Protein AF-C0L7N1-F1 (afdb_monomer_lite)

Radius of gyration: 10.83 Å; chains: 1; bounding box: 24×24×22 Å

Foldseek 3Di:
DVVVLVVQADPDPVCRVVSLVCLCPVNDCSVVVVVCVVVVVVVVD

Structure (mmCIF, N/CA/C/O backbone):
data_AF-C0L7N1-F1
#
_entry.id   AF-C0L7N1-F1
#
loop_
_atom_site.group_PDB
_atom_site.id
_atom_site.type_symbol
_atom_site.label_atom_id
_atom_site.label_alt_id
_atom_site.label_comp_id
_atom_site.label_asym_id
_atom_site.label_entity_id
_atom_site.label_seq_id
_atom_site.pdbx_PDB_ins_code
_atom_site.Cartn_x
_atom_site.Cartn_y
_atom_site.Cartn_z
_atom_site.occupancy
_atom_site.B_iso_or_equiv
_atom_site.auth_seq_id
_atom_site.auth_comp_id
_atom_site.auth_asym_id
_atom_site.auth_atom_id
_atom_site.pdbx_PDB_model_num
ATOM 1 N N . THR A 1 1 ? 10.118 3.999 3.822 1.00 65.25 1 THR A N 1
ATOM 2 C CA . THR A 1 1 ? 8.636 4.010 3.875 1.00 65.25 1 THR A CA 1
ATOM 3 C C . THR A 1 1 ? 8.023 2.615 3.883 1.00 65.25 1 THR A C 1
ATOM 5 O O . THR A 1 1 ? 7.059 2.425 4.610 1.00 65.25 1 THR A O 1
ATOM 8 N N . GLY A 1 2 ? 8.581 1.621 3.174 1.00 68.81 2 GLY A N 1
ATOM 9 C CA . GLY A 1 2 ? 8.024 0.255 3.117 1.00 68.81 2 GLY A CA 1
ATOM 10 C C . GLY A 1 2 ? 7.865 -0.459 4.469 1.00 68.81 2 GLY A C 1
ATOM 11 O O . GLY A 1 2 ? 6.844 -1.094 4.692 1.00 68.81 2 GLY A O 1
ATOM 12 N N . LEU A 1 3 ? 8.800 -0.274 5.413 1.00 71.56 3 LEU A N 1
ATOM 13 C CA . LEU A 1 3 ? 8.702 -0.857 6.763 1.00 71.56 3 LEU A CA 1
ATOM 14 C C . LEU A 1 3 ? 7.467 -0.352 7.543 1.00 71.56 3 LEU A C 1
ATOM 16 O O . LEU A 1 3 ? 6.843 -1.105 8.277 1.00 71.56 3 LEU A O 1
ATOM 20 N N . PHE A 1 4 ? 7.074 0.911 7.344 1.00 70.75 4 PHE A N 1
ATOM 21 C CA . PHE A 1 4 ? 5.899 1.514 7.986 1.00 70.75 4 PHE A CA 1
ATOM 22 C C . PHE A 1 4 ? 4.578 1.040 7.365 1.00 70.75 4 PHE A C 1
ATOM 24 O O . PHE A 1 4 ? 3.604 0.812 8.081 1.00 70.75 4 PHE A O 1
ATOM 31 N N . LEU A 1 5 ? 4.561 0.837 6.043 1.00 64.38 5 LEU A N 1
ATOM 32 C CA . LEU A 1 5 ? 3.438 0.216 5.334 1.00 64.38 5 LEU A CA 1
ATOM 33 C C . LEU A 1 5 ? 3.264 -1.255 5.744 1.00 64.38 5 LEU A C 1
ATOM 35 O O . LEU A 1 5 ? 2.139 -1.681 5.978 1.00 64.38 5 LEU A O 1
ATOM 39 N N . ALA A 1 6 ? 4.361 -2.001 5.907 1.00 70.00 6 ALA A N 1
ATOM 40 C CA . ALA A 1 6 ? 4.338 -3.396 6.347 1.00 70.00 6 ALA A CA 1
ATOM 41 C C . ALA A 1 6 ? 3.811 -3.571 7.783 1.00 70.00 6 ALA A C 1
ATOM 43 O O . ALA A 1 6 ? 3.141 -4.557 8.059 1.00 70.00 6 ALA A O 1
ATOM 44 N N . MET A 1 7 ? 4.038 -2.603 8.680 1.00 72.25 7 MET A N 1
ATOM 45 C CA . MET A 1 7 ? 3.491 -2.641 10.048 1.00 72.25 7 MET A CA 1
ATOM 46 C C . MET A 1 7 ? 1.959 -2.515 10.110 1.00 72.25 7 MET A C 1
ATOM 48 O O . MET A 1 7 ? 1.362 -2.904 11.107 1.00 72.25 7 MET A O 1
ATOM 52 N N . HIS A 1 8 ? 1.322 -1.988 9.062 1.00 64.38 8 HIS A N 1
ATOM 53 C CA . HIS A 1 8 ? -0.133 -1.804 8.993 1.00 64.38 8 HIS A CA 1
ATOM 54 C C . HIS A 1 8 ? -0.798 -2.702 7.941 1.00 64.38 8 HIS A C 1
ATOM 56 O O . HIS A 1 8 ? -2.013 -2.643 7.760 1.00 64.38 8 HIS A O 1
ATOM 62 N N . TYR A 1 9 ? -0.008 -3.498 7.219 1.00 65.56 9 TYR A N 1
ATOM 63 C CA . TYR A 1 9 ? -0.483 -4.410 6.192 1.00 65.56 9 TYR A CA 1
ATOM 64 C C . TYR A 1 9 ? -0.629 -5.810 6.780 1.00 65.56 9 TYR A C 1
ATOM 66 O O . TYR A 1 9 ? 0.312 -6.353 7.358 1.00 65.56 9 TYR A O 1
ATOM 74 N N . THR A 1 10 ? -1.800 -6.414 6.604 1.00 72.44 10 THR A N 1
ATOM 75 C CA . THR A 1 10 ? -2.034 -7.811 6.978 1.00 72.44 10 THR A CA 1
ATOM 76 C C . THR A 1 10 ? -1.967 -8.667 5.718 1.00 72.44 10 THR A C 1
ATOM 78 O O . THR A 1 10 ? -2.685 -8.416 4.755 1.00 72.44 10 THR A O 1
ATOM 81 N N . SER A 1 11 ? -1.096 -9.680 5.708 1.00 72.75 11 SER A N 1
ATOM 82 C CA . SER A 1 11 ? -0.848 -10.567 4.558 1.00 72.75 11 SER A CA 1
ATOM 83 C C . SER A 1 11 ? -1.916 -11.647 4.344 1.00 72.75 11 SER A C 1
ATOM 85 O O . SER A 1 11 ? -1.746 -12.522 3.496 1.00 72.75 11 SER A O 1
ATOM 87 N N . ASP A 1 12 ? -3.015 -11.595 5.093 1.00 74.12 12 ASP A N 1
ATOM 88 C CA . ASP A 1 12 ? -4.146 -12.497 4.925 1.00 74.12 12 ASP A CA 1
ATOM 89 C C . ASP A 1 12 ? -5.035 -12.034 3.761 1.00 74.12 12 ASP A C 1
ATOM 91 O O . ASP A 1 12 ? -5.438 -10.874 3.689 1.00 74.12 12 ASP A O 1
ATOM 95 N N . THR A 1 13 ? -5.356 -12.942 2.838 1.00 67.75 13 THR A N 1
ATOM 96 C CA . THR A 1 13 ? -6.065 -12.598 1.590 1.00 67.75 13 THR A CA 1
ATOM 97 C C . THR A 1 13 ? -7.461 -12.002 1.797 1.00 67.75 13 THR A C 1
ATOM 99 O O . THR A 1 13 ? -7.912 -11.236 0.945 1.00 67.75 13 THR A O 1
ATOM 102 N N . MET A 1 14 ? -8.131 -12.280 2.923 1.00 75.19 14 MET A N 1
ATOM 103 C CA . MET A 1 14 ? -9.454 -11.721 3.226 1.00 75.19 14 MET A CA 1
ATOM 104 C C . MET A 1 14 ? -9.365 -10.304 3.803 1.00 75.19 14 MET A C 1
ATOM 106 O O . MET A 1 14 ? -10.268 -9.493 3.605 1.00 75.19 14 MET A O 1
ATOM 110 N N . THR A 1 15 ? -8.269 -9.976 4.491 1.00 74.69 15 THR A N 1
ATOM 111 C CA . THR A 1 15 ? -8.092 -8.689 5.190 1.00 74.69 15 THR A CA 1
ATOM 112 C C . THR A 1 15 ? -7.076 -7.758 4.527 1.00 74.69 15 THR A C 1
ATOM 114 O O . THR A 1 15 ? -7.034 -6.570 4.851 1.00 74.69 15 THR A O 1
ATOM 117 N N . ALA A 1 16 ? -6.323 -8.239 3.534 1.00 72.50 16 ALA A N 1
ATOM 118 C CA . ALA A 1 16 ? -5.316 -7.476 2.803 1.00 72.50 16 ALA A CA 1
ATOM 119 C C . ALA A 1 16 ? -5.891 -6.183 2.209 1.00 72.50 16 ALA A C 1
ATOM 121 O O . ALA A 1 16 ? -5.330 -5.105 2.412 1.00 72.50 16 ALA A O 1
ATOM 122 N N . PHE A 1 17 ? -7.054 -6.250 1.554 1.00 73.62 17 PHE A N 1
ATOM 123 C CA . PHE A 1 17 ? -7.703 -5.056 1.007 1.00 73.62 17 PHE A CA 1
ATOM 124 C C . PHE A 1 17 ? -8.155 -4.084 2.109 1.00 73.62 17 PHE A C 1
ATOM 126 O O . PHE A 1 17 ? -7.918 -2.879 2.009 1.00 73.62 17 PHE A O 1
ATOM 133 N N . SER A 1 18 ? -8.723 -4.616 3.196 1.00 72.38 18 SER A N 1
ATOM 134 C CA . SER A 1 18 ? -9.169 -3.825 4.348 1.00 72.38 18 SER A CA 1
ATOM 135 C C . SER A 1 18 ? -8.007 -3.104 5.050 1.00 72.38 18 SER A C 1
ATOM 137 O O . SER A 1 18 ? -8.137 -1.949 5.460 1.00 72.38 18 SER A O 1
ATOM 139 N N . SER A 1 19 ? -6.844 -3.752 5.147 1.00 72.25 19 SER A N 1
ATOM 140 C CA . SER A 1 19 ? -5.637 -3.175 5.751 1.00 72.25 19 SER A CA 1
ATOM 141 C C . SER A 1 19 ? -5.084 -2.004 4.926 1.00 72.25 19 SER A C 1
ATOM 143 O O . SER A 1 19 ? -4.724 -0.960 5.466 1.00 72.25 19 SER A O 1
ATOM 145 N N . VAL A 1 20 ? -5.137 -2.101 3.595 1.00 72.88 20 VAL A N 1
ATOM 146 C CA . VAL A 1 20 ? -4.757 -1.007 2.691 1.00 72.88 20 VAL A CA 1
ATOM 147 C C . VAL A 1 20 ? -5.725 0.174 2.796 1.00 72.88 20 VAL A C 1
ATOM 149 O O . VAL A 1 20 ? -5.288 1.328 2.792 1.00 72.88 20 VAL A O 1
ATOM 152 N N . THR A 1 21 ? -7.031 -0.080 2.921 1.00 75.69 21 THR A N 1
ATOM 153 C CA . THR A 1 21 ? -8.010 0.993 3.142 1.00 75.69 21 THR A CA 1
ATOM 154 C C . THR A 1 21 ? -7.822 1.685 4.488 1.00 75.69 21 THR A C 1
ATOM 156 O O . THR A 1 21 ? -7.917 2.910 4.534 1.00 75.69 21 THR A O 1
ATOM 159 N N . HIS A 1 22 ? -7.468 0.939 5.538 1.00 76.31 22 HIS A N 1
ATOM 160 C CA . HIS A 1 22 ? -7.133 1.484 6.856 1.00 76.31 22 HIS A CA 1
ATOM 161 C C . HIS A 1 22 ? -5.869 2.365 6.798 1.00 76.31 22 HIS A C 1
ATOM 163 O O . HIS A 1 22 ? -5.859 3.478 7.313 1.00 76.31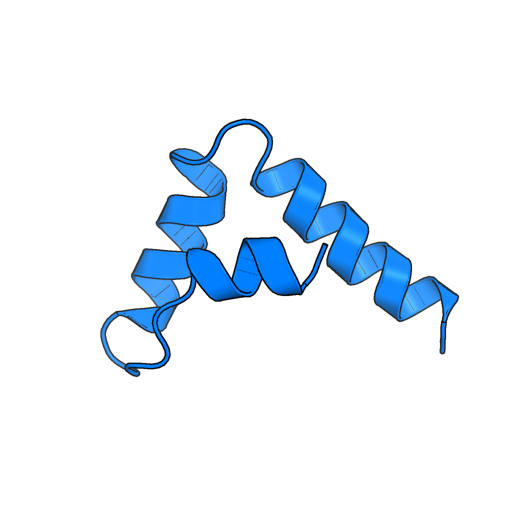 22 HIS A O 1
ATOM 169 N N . ILE A 1 23 ? -4.828 1.959 6.060 1.00 75.44 23 ILE A N 1
ATOM 170 C CA . ILE A 1 23 ? -3.637 2.801 5.825 1.00 75.44 23 ILE A CA 1
ATOM 171 C C . ILE A 1 23 ? -3.990 4.096 5.079 1.00 75.44 23 ILE A C 1
ATOM 173 O O . ILE A 1 23 ? -3.425 5.149 5.356 1.00 75.44 23 ILE A O 1
ATOM 177 N N . CYS A 1 24 ? -4.907 4.049 4.114 1.00 72.75 24 CYS A N 1
ATOM 178 C CA . CYS A 1 24 ? -5.278 5.243 3.356 1.00 72.75 24 CYS A CA 1
ATOM 179 C C . CYS A 1 24 ? -6.198 6.202 4.124 1.00 72.75 24 CYS A C 1
ATOM 181 O O . 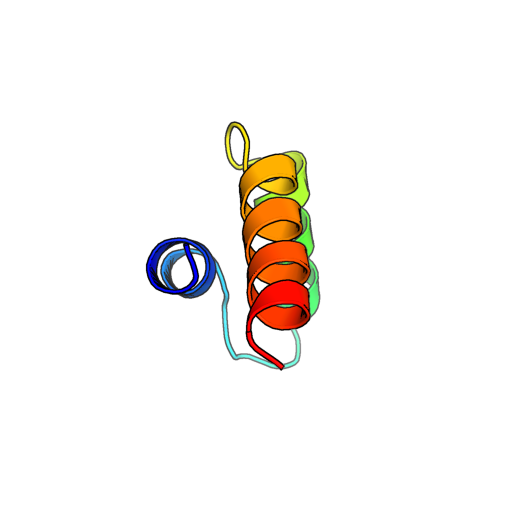CYS A 1 24 ? -6.145 7.400 3.848 1.00 72.75 24 CYS A O 1
ATOM 183 N N . ARG A 1 25 ? -7.052 5.697 5.023 1.00 71.62 25 ARG A N 1
ATOM 184 C CA . ARG A 1 25 ? -8.105 6.491 5.680 1.00 71.62 25 ARG A CA 1
ATOM 185 C C . ARG A 1 25 ? -7.849 6.788 7.151 1.00 71.62 25 ARG A C 1
ATOM 187 O O . ARG A 1 25 ? -8.122 7.905 7.572 1.00 71.62 25 ARG A O 1
ATOM 194 N N . ASP A 1 26 ? -7.310 5.829 7.891 1.00 78.19 26 ASP A N 1
ATOM 195 C CA . ASP A 1 26 ? -7.191 5.910 9.350 1.00 78.19 26 ASP A CA 1
ATOM 196 C C . ASP A 1 26 ? -5.762 6.239 9.809 1.00 78.19 26 ASP A C 1
ATOM 198 O O . ASP A 1 26 ? -5.561 6.791 10.890 1.00 78.19 26 ASP A O 1
ATOM 202 N N . VAL A 1 27 ? -4.745 5.974 8.980 1.00 74.31 27 VAL A N 1
ATOM 203 C CA . VAL A 1 27 ? -3.357 6.347 9.293 1.00 74.31 27 VAL A CA 1
ATOM 204 C C . VAL A 1 27 ? -3.086 7.797 8.884 1.00 74.31 27 VAL A C 1
ATOM 206 O O . VAL A 1 27 ? -3.180 8.165 7.710 1.00 74.31 27 VAL A O 1
ATOM 209 N N . ASN A 1 28 ? -2.669 8.620 9.851 1.00 75.06 28 ASN A N 1
ATOM 210 C CA . ASN A 1 28 ? -2.236 9.999 9.613 1.00 75.06 28 ASN A CA 1
ATOM 211 C C . ASN A 1 28 ? -1.145 10.053 8.532 1.00 75.06 28 ASN A C 1
ATOM 213 O O . ASN A 1 28 ? -0.096 9.424 8.665 1.00 75.06 28 ASN A O 1
ATOM 217 N N . TYR A 1 29 ? -1.396 10.809 7.458 1.00 70.94 29 TYR A N 1
ATOM 218 C CA . TYR A 1 29 ? -0.528 10.901 6.272 1.00 70.94 29 TYR A CA 1
ATOM 219 C C . TYR A 1 29 ? -0.271 9.565 5.543 1.00 70.94 29 TYR A C 1
ATOM 221 O O . TYR A 1 29 ? 0.602 9.492 4.675 1.00 70.94 29 TYR A O 1
ATOM 229 N 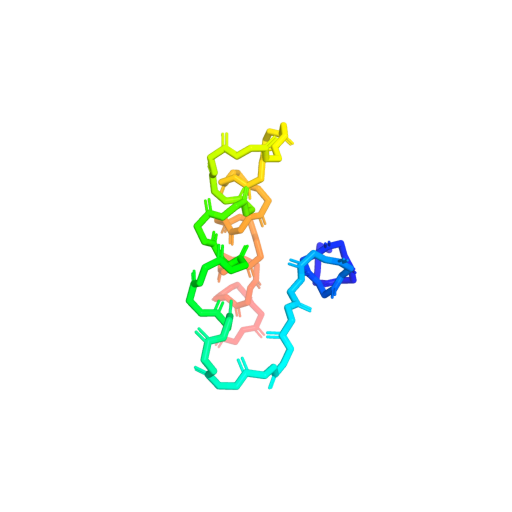N . GLY A 1 30 ? -1.036 8.508 5.827 1.00 73.94 30 GLY A N 1
ATOM 230 C CA . GLY A 1 30 ? -0.818 7.180 5.252 1.00 73.94 30 GLY A CA 1
ATOM 231 C C . GLY A 1 30 ? -0.963 7.146 3.727 1.00 73.94 30 GLY A C 1
ATOM 232 O O . GLY A 1 30 ? -0.190 6.471 3.044 1.00 73.94 30 GLY A O 1
ATOM 233 N N . TRP A 1 31 ? -1.853 7.970 3.164 1.00 76.62 31 TRP A N 1
ATOM 234 C CA . TRP A 1 31 ? -1.968 8.167 1.715 1.00 76.62 31 TRP A CA 1
ATOM 235 C C . TRP A 1 31 ? -0.705 8.796 1.096 1.00 76.62 31 TRP A C 1
ATOM 237 O O . TRP A 1 31 ? -0.226 8.313 0.069 1.00 76.62 31 TRP A O 1
ATOM 247 N N . ILE A 1 32 ? -0.112 9.807 1.744 1.00 74.69 32 ILE A N 1
ATOM 248 C CA . ILE A 1 32 ? 1.141 10.449 1.310 1.00 74.69 32 ILE A CA 1
ATOM 249 C C . ILE A 1 32 ? 2.302 9.458 1.374 1.00 74.69 32 ILE A C 1
ATOM 251 O O . ILE A 1 32 ? 3.101 9.384 0.443 1.00 74.69 32 ILE A O 1
ATOM 255 N N . ILE A 1 33 ? 2.386 8.658 2.439 1.00 77.75 33 ILE A N 1
ATOM 256 C CA . ILE A 1 33 ? 3.447 7.657 2.605 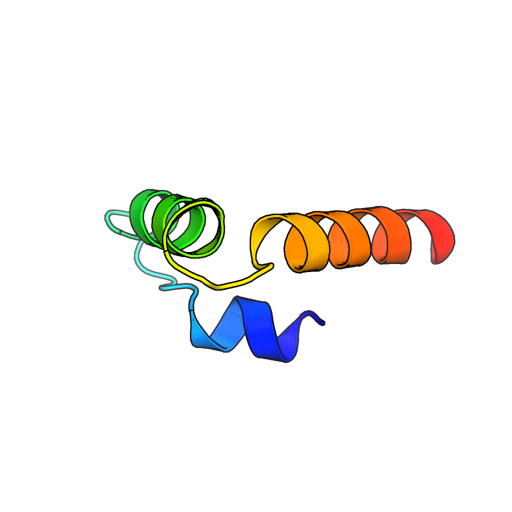1.00 77.75 33 ILE A CA 1
ATOM 257 C C . ILE A 1 33 ? 3.343 6.574 1.525 1.00 77.75 33 ILE A C 1
ATOM 259 O O . ILE A 1 33 ? 4.366 6.152 0.978 1.00 77.75 33 ILE A O 1
ATOM 263 N N . ARG A 1 34 ? 2.122 6.156 1.170 1.00 76.12 34 ARG A N 1
ATOM 264 C CA . ARG A 1 34 ? 1.892 5.190 0.093 1.00 76.12 34 ARG A CA 1
ATOM 265 C C . ARG A 1 34 ? 2.273 5.762 -1.276 1.00 76.12 34 ARG A C 1
ATOM 267 O O . ARG A 1 34 ? 2.950 5.080 -2.043 1.00 76.12 34 ARG A O 1
ATOM 274 N N . TYR A 1 35 ? 1.917 7.017 -1.554 1.00 76.69 35 TYR A N 1
ATOM 275 C CA . TYR A 1 35 ? 2.331 7.699 -2.781 1.00 76.69 35 TYR A CA 1
ATOM 276 C C . TYR A 1 35 ? 3.844 7.902 -2.848 1.00 76.69 35 TYR A C 1
ATOM 278 O O . TYR A 1 35 ? 4.436 7.632 -3.888 1.00 76.69 35 TYR A O 1
ATOM 286 N N . MET A 1 36 ? 4.500 8.312 -1.762 1.0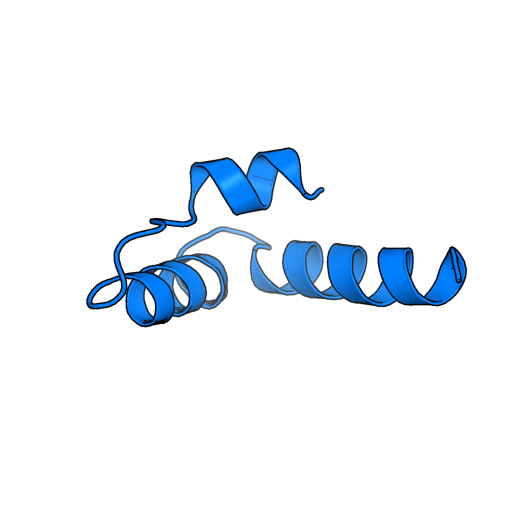0 80.06 36 MET A N 1
ATOM 287 C CA . MET A 1 36 ? 5.962 8.420 -1.727 1.00 80.06 36 MET A CA 1
ATOM 288 C C . MET A 1 36 ? 6.648 7.069 -1.932 1.00 80.06 36 MET A C 1
ATOM 290 O O . MET A 1 36 ? 7.684 7.010 -2.582 1.00 80.06 36 MET A O 1
ATOM 294 N N . HIS A 1 37 ? 6.088 5.974 -1.411 1.00 84.50 37 HIS A N 1
ATOM 295 C CA . HIS A 1 37 ? 6.645 4.639 -1.629 1.00 84.50 37 HIS A CA 1
ATOM 296 C C . HIS A 1 37 ? 6.526 4.192 -3.095 1.00 84.50 37 HIS A C 1
ATOM 298 O O . HIS A 1 37 ? 7.505 3.712 -3.657 1.00 84.50 37 HIS A O 1
ATOM 304 N N . ALA A 1 38 ? 5.369 4.409 -3.731 1.00 79.94 38 ALA A N 1
ATOM 305 C CA . ALA A 1 38 ? 5.158 4.070 -5.141 1.00 79.94 38 ALA A CA 1
ATOM 306 C C . ALA A 1 38 ? 5.984 4.954 -6.099 1.00 79.94 38 ALA A C 1
ATOM 308 O O . ALA A 1 38 ? 6.617 4.446 -7.024 1.00 79.94 38 ALA A O 1
ATOM 309 N N . ASN A 1 39 ? 6.036 6.268 -5.849 1.00 81.62 39 ASN A N 1
ATOM 310 C CA . ASN A 1 39 ? 6.874 7.188 -6.623 1.00 81.62 39 ASN A CA 1
ATOM 311 C C . ASN A 1 39 ? 8.368 6.911 -6.402 1.00 81.62 39 ASN A C 1
ATOM 313 O O . ASN A 1 39 ? 9.134 6.913 -7.356 1.00 81.62 39 ASN A O 1
ATOM 317 N N . GLY A 1 40 ? 8.777 6.599 -5.168 1.00 81.81 40 GLY A N 1
ATOM 318 C CA . GLY A 1 40 ? 10.151 6.204 -4.859 1.00 81.81 40 GLY A CA 1
ATOM 319 C C . GLY A 1 40 ? 10.573 4.916 -5.569 1.00 81.81 40 GLY A C 1
ATOM 320 O O . GLY A 1 40 ? 11.697 4.844 -6.048 1.00 81.81 40 GLY A O 1
ATOM 321 N N . ALA A 1 41 ? 9.672 3.935 -5.702 1.00 81.38 41 ALA A N 1
ATOM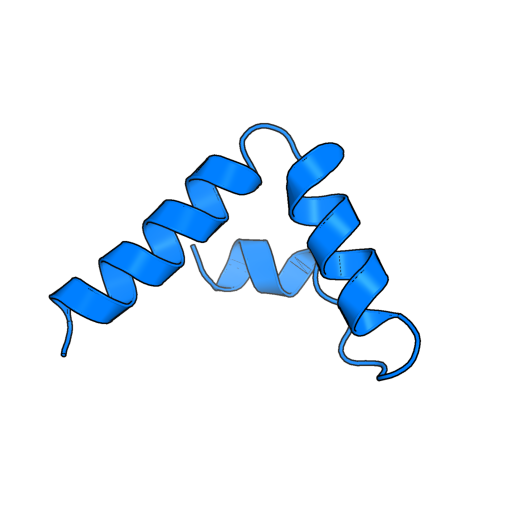 322 C CA . ALA A 1 41 ? 9.928 2.731 -6.494 1.00 81.38 41 ALA A CA 1
ATOM 323 C C . ALA A 1 41 ? 10.097 3.043 -7.993 1.00 81.38 41 ALA A C 1
ATOM 325 O O . ALA A 1 41 ? 10.957 2.455 -8.633 1.00 81.38 41 ALA A O 1
ATOM 326 N N . SER A 1 42 ? 9.335 4.006 -8.524 1.00 85.62 42 SER A N 1
ATOM 327 C CA . SER A 1 42 ? 9.411 4.432 -9.934 1.00 85.62 42 SER A CA 1
ATOM 328 C C . SER A 1 42 ? 10.619 5.323 -10.253 1.00 85.62 42 SER A C 1
ATOM 330 O O . SER A 1 42 ? 10.954 5.503 -11.411 1.00 85.62 42 SER A O 1
ATOM 332 N N . MET A 1 43 ? 11.251 5.937 -9.249 1.00 80.12 43 MET A N 1
ATOM 333 C CA . MET A 1 43 ? 12.513 6.671 -9.428 1.00 80.12 43 MET A CA 1
ATOM 334 C C . MET A 1 43 ? 13.740 5.752 -9.364 1.00 80.12 43 MET A C 1
ATOM 336 O O . MET A 1 43 ? 14.827 6.158 -9.763 1.00 80.12 43 MET A O 1
ATOM 340 N N . PHE A 1 44 ? 13.584 4.549 -8.806 1.00 73.12 44 PHE A N 1
ATOM 341 C CA . PHE A 1 44 ? 14.675 3.598 -8.585 1.00 73.12 44 PHE A CA 1
ATOM 342 C C . PHE A 1 44 ? 14.886 2.617 -9.746 1.00 73.12 44 PHE A C 1
ATOM 344 O O . PHE A 1 44 ? 15.950 2.004 -9.825 1.00 73.12 44 PHE A O 1
ATOM 351 N N . PHE A 1 45 ? 13.886 2.462 -10.613 1.00 70.38 45 PHE A N 1
ATOM 352 C CA . PHE A 1 45 ? 13.853 1.564 -11.768 1.00 70.38 45 PHE A CA 1
ATOM 353 C C . PHE A 1 45 ? 13.317 2.322 -12.978 1.00 70.38 45 PHE A C 1
ATOM 355 O O . PHE A 1 45 ? 13.796 2.039 -14.097 1.00 70.38 45 PHE A O 1
#

Sequence (45 aa):
TGLFLAMHYTSDTMTAFSSVTHICRDVNYGWIIRYMHANGASMFF

InterPro domains:
  IPR005797 Cytochrome b/b6, N-terminal domain [PF00033] (1-45)
  IPR005797 Cytochrome b/b6, N-terminal domain [PS51002] (1-45)
  IPR016174 Di-haem cytochrome, transmembrane [SSF81342] (1-45)
  IPR027387 Cytochrome b/b6-like domain superfamily [G3DSA:1.20.810.10] (1-45)

Organism: Capreolus pygargus (NCBI:txid48560)

pLDDT: mean 74.18, std 4.87, range [64.38, 85.62]

Secondary structure (DSSP, 8-state):
-HHHHHTT----TTTHHHHHHHHHHTSTTHHHHHHHHHHHHHHH-